Protein AF-A0A6M3IMG9-F1 (afdb_monomer_lite)

pLDDT: mean 80.36, std 10.65, range [39.5, 92.19]

Secondary structure (DSSP, 8-state):
----TTEEEEE-STT-EEEEE--BTTBPPPSEEEEEETTEEEEEEE-TTS-EEEEEEE--TTS-S-TTSPPEEEEEEEEEESSS-GGG--GGGGG-TTSEEEEEEEEE--

Structure (mmCIF, N/CA/C/O backbone):
data_AF-A0A6M3IMG9-F1
#
_entry.id   AF-A0A6M3IMG9-F1
#
loop_
_atom_site.group_PDB
_atom_site.id
_atom_site.type_symbol
_atom_site.label_atom_id
_atom_site.label_alt_id
_atom_site.label_comp_id
_atom_site.label_asym_id
_atom_site.label_entity_id
_atom_site.label_seq_id
_atom_site.pdbx_PDB_ins_code
_atom_site.Cartn_x
_atom_site.Cartn_y
_atom_site.Cartn_z
_atom_site.occupancy
_atom_site.B_iso_or_equiv
_atom_site.auth_seq_id
_atom_site.auth_comp_id
_atom_site.auth_asym_id
_atom_site.auth_atom_id
_atom_site.pdbx_PDB_model_num
ATOM 1 N N . MET A 1 1 ? 6.286 -7.972 22.935 1.00 39.50 1 MET A N 1
ATOM 2 C CA . MET A 1 1 ? 5.389 -6.853 22.575 1.00 39.50 1 MET A CA 1
ATOM 3 C C . MET A 1 1 ? 3.979 -7.425 22.443 1.00 39.50 1 MET A C 1
ATOM 5 O O . MET A 1 1 ? 3.794 -8.308 21.619 1.00 39.50 1 MET A O 1
ATOM 9 N N . LYS A 1 2 ? 3.023 -7.058 23.311 1.00 40.44 2 LYS A N 1
ATOM 10 C CA . LYS A 1 2 ? 1.628 -7.518 23.176 1.00 40.44 2 LYS A CA 1
ATOM 11 C C . LYS A 1 2 ? 0.947 -6.608 22.156 1.00 40.44 2 LYS A C 1
ATOM 13 O O . LYS A 1 2 ? 0.767 -5.427 22.442 1.00 40.44 2 LYS A O 1
ATOM 18 N N . THR A 1 3 ? 0.615 -7.120 20.976 1.00 46.66 3 THR A N 1
ATOM 19 C CA . THR A 1 3 ? -0.297 -6.414 20.071 1.00 46.66 3 THR A CA 1
ATOM 20 C C . THR A 1 3 ? -1.626 -6.243 20.812 1.00 46.66 3 THR A C 1
ATOM 22 O O . THR A 1 3 ? -2.099 -7.163 21.481 1.00 46.66 3 THR A O 1
ATOM 25 N N . GLY A 1 4 ? -2.197 -5.035 20.812 1.00 52.03 4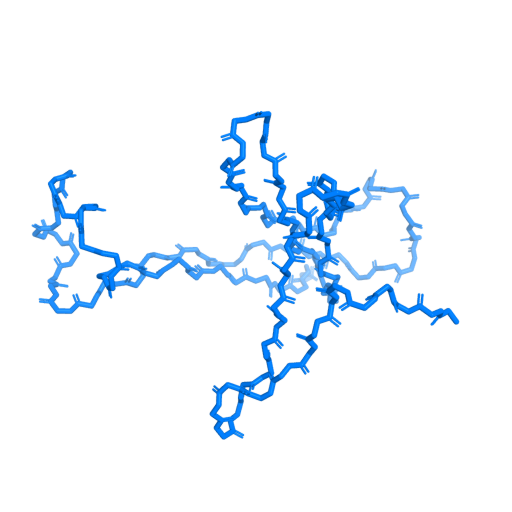 GLY A N 1
ATOM 26 C CA . GLY A 1 4 ? -3.519 -4.832 21.409 1.00 52.03 4 GLY A CA 1
ATOM 27 C C . GLY A 1 4 ? -4.539 -5.739 20.715 1.00 52.03 4 GLY A C 1
ATOM 28 O O . GLY A 1 4 ? -4.407 -5.983 19.518 1.00 52.03 4 GLY A O 1
ATOM 29 N N . GLY A 1 5 ? -5.568 -6.211 21.429 1.00 57.38 5 GLY A N 1
ATOM 30 C CA . GLY A 1 5 ? -6.597 -7.138 20.910 1.00 57.38 5 GLY A CA 1
ATOM 31 C C . GLY A 1 5 ? -7.448 -6.632 19.726 1.00 57.38 5 GLY A C 1
ATOM 32 O O . GLY A 1 5 ? -8.456 -7.248 19.397 1.00 57.38 5 GLY A O 1
ATOM 33 N N . HIS A 1 6 ? -7.055 -5.516 19.112 1.00 63.34 6 HIS A N 1
ATOM 34 C CA . HIS A 1 6 ? -7.684 -4.831 17.981 1.00 63.34 6 HIS A CA 1
ATOM 35 C C . HIS A 1 6 ? -7.066 -5.221 16.631 1.00 63.34 6 HIS A C 1
ATOM 37 O O . HIS A 1 6 ? -7.680 -5.010 15.589 1.00 63.34 6 HIS A O 1
ATOM 43 N N . LEU A 1 7 ? -5.850 -5.778 16.645 1.00 69.69 7 LEU A N 1
ATOM 44 C CA . LEU A 1 7 ? -5.167 -6.248 15.448 1.00 69.69 7 LEU A CA 1
ATOM 45 C C . LEU A 1 7 ? -5.372 -7.755 15.317 1.00 69.69 7 LEU A C 1
ATOM 47 O O . LEU A 1 7 ? -4.779 -8.530 16.070 1.00 69.69 7 LEU A O 1
ATOM 51 N N . LYS A 1 8 ? -6.195 -8.176 14.357 1.00 73.81 8 LYS A N 1
ATOM 52 C CA . LYS A 1 8 ? -6.395 -9.598 14.057 1.00 73.81 8 LYS A CA 1
ATOM 53 C C . LYS A 1 8 ? -5.788 -9.915 12.701 1.00 73.81 8 LYS A C 1
ATOM 55 O O . LYS A 1 8 ? -6.302 -9.483 11.671 1.00 73.81 8 LYS A O 1
ATOM 60 N N . ILE A 1 9 ? -4.703 -10.683 12.706 1.00 79.88 9 ILE A N 1
ATOM 61 C CA . ILE A 1 9 ? -4.203 -11.328 11.490 1.00 79.88 9 ILE A CA 1
ATOM 62 C C . ILE A 1 9 ? -5.121 -12.522 11.219 1.00 79.88 9 ILE A C 1
ATOM 64 O O . ILE A 1 9 ? -5.323 -13.353 12.104 1.00 79.88 9 ILE A O 1
ATOM 68 N N . LYS A 1 10 ? -5.701 -12.599 10.021 1.00 83.12 10 LYS A N 1
ATOM 69 C CA . LYS A 1 10 ? -6.570 -13.704 9.607 1.00 83.12 10 LYS A CA 1
ATOM 70 C C . LYS A 1 10 ? -6.226 -14.171 8.198 1.00 83.12 10 LYS A C 1
ATOM 72 O O . LYS A 1 10 ? -5.848 -13.369 7.350 1.00 83.12 10 LYS A O 1
ATOM 77 N N . SER A 1 11 ? -6.399 -15.461 7.936 1.00 83.56 11 SER A N 1
ATOM 78 C CA . SER A 1 11 ? -6.385 -15.972 6.564 1.00 83.56 11 SER A CA 1
ATOM 79 C C . SER A 1 11 ? -7.626 -15.465 5.817 1.00 83.56 11 SER A C 1
ATOM 81 O O . SER A 1 11 ? -8.727 -15.439 6.371 1.00 83.56 11 SER A O 1
ATOM 83 N N . MET A 1 12 ? -7.436 -15.016 4.577 1.00 85.12 12 MET A N 1
ATOM 84 C CA . MET A 1 12 ? -8.483 -14.540 3.667 1.00 85.12 12 MET A CA 1
ATOM 85 C C . MET A 1 12 ? -8.435 -15.348 2.361 1.00 85.12 12 MET A C 1
ATOM 87 O O . MET A 1 12 ? -8.193 -14.815 1.284 1.00 85.12 12 MET A O 1
ATOM 91 N N . GLY A 1 13 ? -8.631 -16.662 2.468 1.00 81.81 13 GLY A N 1
ATOM 92 C CA . GLY A 1 13 ? -8.463 -17.603 1.358 1.00 81.81 13 GLY A CA 1
ATOM 93 C C . GLY A 1 13 ? -7.091 -18.278 1.368 1.00 81.81 13 GLY A C 1
ATOM 94 O O . GLY A 1 13 ? -6.296 -18.096 2.289 1.00 81.81 13 GLY A O 1
ATOM 95 N N . THR A 1 14 ? -6.819 -19.090 0.345 1.00 83.31 14 THR A N 1
ATOM 96 C CA . THR A 1 14 ? -5.720 -20.072 0.370 1.00 83.31 14 THR A CA 1
ATOM 97 C C . THR A 1 14 ? -4.325 -19.446 0.424 1.00 83.31 14 THR A C 1
ATOM 99 O O . THR A 1 14 ? -3.434 -20.017 1.039 1.00 83.31 14 THR A O 1
ATOM 102 N N . ASN A 1 15 ? -4.137 -18.267 -0.179 1.00 81.62 15 ASN A N 1
ATOM 103 C CA . ASN A 1 15 ? -2.817 -17.639 -0.345 1.00 81.62 15 ASN A CA 1
ATOM 104 C C . ASN A 1 15 ? -2.767 -16.185 0.148 1.00 81.62 15 ASN A C 1
ATOM 106 O O . ASN A 1 15 ? -1.902 -15.421 -0.273 1.00 81.62 15 ASN A O 1
ATOM 110 N N . VAL A 1 16 ? -3.707 -15.776 1.005 1.00 83.25 16 VAL A N 1
ATOM 111 C CA . VAL A 1 16 ? -3.797 -14.388 1.476 1.00 83.25 16 VAL A CA 1
ATOM 112 C C . VAL A 1 16 ? -3.871 -14.356 2.996 1.00 83.25 16 VAL A C 1
ATOM 114 O O . VAL A 1 16 ? -4.750 -14.965 3.609 1.00 83.25 16 VAL A O 1
ATOM 117 N N . LEU A 1 17 ? -2.955 -13.603 3.601 1.00 81.00 17 LEU A N 1
ATOM 118 C CA . LEU A 1 17 ? -3.043 -13.177 4.993 1.00 81.00 17 LEU A CA 1
ATOM 119 C C . LEU A 1 17 ? -3.496 -11.722 5.014 1.00 81.00 17 LEU A C 1
ATOM 121 O O . LEU A 1 17 ? -2.850 -10.852 4.438 1.00 81.00 17 LEU A O 1
ATOM 125 N N . GLY A 1 18 ? -4.618 -11.473 5.675 1.00 82.81 18 GLY A N 1
ATOM 126 C CA . GLY A 1 18 ? -5.161 -10.142 5.873 1.00 82.81 18 GLY A CA 1
ATOM 127 C C . GLY A 1 18 ? -5.000 -9.683 7.314 1.00 82.81 18 GLY A C 1
ATOM 128 O O . GLY A 1 18 ? -4.981 -10.482 8.25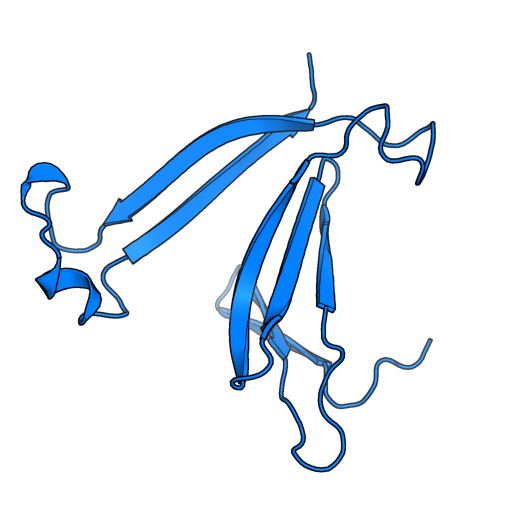2 1.00 82.81 18 GLY A O 1
ATOM 129 N N . VAL A 1 19 ? -4.945 -8.371 7.490 1.00 83.38 19 VAL A N 1
ATOM 130 C CA . VAL A 1 19 ? -5.072 -7.723 8.792 1.00 83.38 19 VAL A CA 1
ATOM 131 C C . VAL A 1 19 ? -6.451 -7.085 8.857 1.00 83.38 19 VAL A C 1
ATOM 133 O O . VAL A 1 19 ? -6.806 -6.296 7.987 1.00 83.38 19 VAL A O 1
ATOM 136 N N . VAL A 1 20 ? -7.228 -7.410 9.888 1.00 79.00 20 VAL A N 1
ATOM 137 C CA . VAL A 1 20 ? -8.419 -6.629 10.234 1.00 79.00 20 VAL A CA 1
ATOM 138 C C . VAL A 1 20 ? -8.028 -5.638 11.310 1.00 79.00 20 VAL A C 1
ATOM 140 O O . VAL A 1 20 ? -7.613 -6.033 12.404 1.00 79.00 20 VAL A O 1
ATOM 143 N N . LEU A 1 21 ? -8.163 -4.360 10.976 1.00 74.00 21 LEU A N 1
ATOM 144 C CA . LEU A 1 21 ? -8.024 -3.256 11.908 1.00 74.00 21 LEU A CA 1
ATOM 145 C C . LEU A 1 21 ? -9.426 -2.895 12.415 1.00 74.00 21 LEU A C 1
ATOM 147 O O . LEU A 1 21 ? -10.165 -2.173 11.753 1.00 74.00 21 LEU A O 1
ATOM 151 N N . GLU A 1 22 ? -9.828 -3.470 13.551 1.00 68.81 22 GLU A N 1
ATOM 152 C CA . GLU A 1 22 ? -11.129 -3.184 14.169 1.00 68.81 22 GLU A CA 1
ATOM 153 C C . GLU A 1 22 ? -10.969 -2.058 15.192 1.00 68.81 22 GLU A C 1
ATOM 155 O O . GLU A 1 22 ? -10.435 -2.261 16.288 1.00 68.81 22 GLU A O 1
ATOM 160 N N . GLY A 1 23 ? -11.450 -0.865 14.844 1.00 61.25 23 GLY A N 1
ATOM 161 C CA . GLY A 1 23 ? -11.530 0.243 15.784 1.00 61.25 23 GLY A CA 1
ATOM 162 C C . GLY A 1 23 ? -12.544 -0.043 16.886 1.00 61.25 23 GLY A C 1
ATOM 163 O O . GLY A 1 23 ? -13.708 -0.331 16.617 1.00 61.25 23 GLY A O 1
ATOM 164 N N . ASN A 1 24 ? -12.126 0.044 18.149 1.00 65.06 24 ASN A N 1
ATOM 165 C CA . ASN A 1 24 ? -13.066 0.088 19.265 1.00 65.06 24 ASN A CA 1
ATOM 166 C C . ASN A 1 24 ? -13.440 1.561 19.509 1.00 65.06 24 ASN A C 1
ATOM 168 O O . ASN A 1 24 ? -12.542 2.352 19.783 1.00 65.06 24 ASN A O 1
ATOM 172 N N . PRO A 1 25 ? -14.725 1.961 19.506 1.00 59.50 25 PRO A N 1
ATOM 173 C CA . PRO A 1 25 ? -15.114 3.350 19.778 1.00 59.50 25 PRO A CA 1
ATOM 174 C C . PRO A 1 25 ? -14.589 3.907 21.114 1.00 59.50 25 PRO A C 1
ATOM 176 O O . PRO A 1 25 ? -14.373 5.107 21.244 1.00 59.50 25 PRO A O 1
ATOM 179 N N . LYS A 1 26 ? -14.352 3.039 22.109 1.00 66.25 26 LYS A N 1
ATOM 180 C CA . LYS A 1 26 ? -13.779 3.398 23.420 1.00 66.25 26 LYS A CA 1
ATOM 181 C C . LYS A 1 26 ? -12.247 3.413 23.435 1.00 66.25 26 LYS A C 1
ATOM 183 O O . LYS A 1 26 ? -11.651 3.925 24.377 1.00 66.25 26 LYS A O 1
ATOM 188 N N . LYS A 1 27 ? -11.610 2.803 22.436 1.00 66.56 27 LYS A N 1
ATOM 189 C CA . LYS A 1 27 ? -10.157 2.742 22.268 1.00 66.56 27 LYS A CA 1
ATOM 190 C C . LYS A 1 27 ? -9.848 2.603 20.785 1.00 66.56 27 LYS A C 1
ATOM 192 O O . LYS A 1 27 ? -9.655 1.495 20.281 1.00 66.56 27 LYS A O 1
ATOM 197 N N . THR A 1 28 ? -9.887 3.737 20.101 1.00 68.44 28 THR A N 1
ATOM 198 C CA . THR A 1 28 ? -9.629 3.786 18.669 1.00 68.44 28 THR A CA 1
ATOM 199 C C . THR A 1 28 ? -8.211 3.313 18.382 1.00 68.44 28 THR A C 1
ATOM 201 O O . THR A 1 28 ? -7.293 3.442 19.198 1.00 68.44 28 THR A O 1
ATOM 204 N N . GLU A 1 29 ? -8.051 2.697 17.225 1.00 74.06 29 GLU A N 1
ATOM 205 C CA . GLU A 1 29 ? -6.757 2.369 16.666 1.00 74.06 29 GLU A CA 1
ATOM 206 C C . GLU A 1 29 ? -5.909 3.640 16.459 1.00 74.06 29 GLU A C 1
ATOM 208 O O . GLU A 1 29 ? -6.449 4.754 16.356 1.00 74.06 29 GLU A O 1
ATOM 213 N N . PRO A 1 30 ? -4.571 3.498 16.424 1.00 79.19 30 PRO A N 1
ATOM 214 C CA . PRO A 1 30 ? -3.683 4.614 16.131 1.00 79.19 30 PRO A CA 1
ATOM 215 C C . PRO A 1 30 ? -4.045 5.295 14.807 1.00 79.19 30 PRO A C 1
ATOM 217 O O . PRO A 1 30 ? -4.491 4.641 13.870 1.00 79.19 30 PRO A O 1
ATOM 220 N N . ILE A 1 31 ? -3.793 6.605 14.717 1.00 84.69 31 ILE A N 1
ATOM 221 C CA . ILE A 1 31 ? -4.069 7.401 13.506 1.00 84.69 31 ILE A CA 1
ATOM 222 C C . ILE A 1 31 ? -3.347 6.825 12.279 1.00 84.69 31 ILE A C 1
ATOM 224 O O . ILE A 1 31 ? -3.889 6.877 11.182 1.00 84.69 31 ILE A O 1
ATOM 228 N N . HIS A 1 32 ? -2.154 6.262 12.479 1.00 86.88 32 HIS A N 1
ATOM 229 C CA . HIS A 1 32 ? -1.343 5.622 11.449 1.00 86.88 32 HIS A CA 1
ATOM 230 C C . HIS A 1 32 ? -1.201 4.130 11.743 1.00 86.88 32 HIS A C 1
ATOM 232 O O . HIS A 1 32 ? -0.746 3.742 12.823 1.00 86.88 32 HIS A O 1
ATOM 238 N N . PHE A 1 33 ? -1.536 3.299 10.763 1.00 87.25 33 PHE A N 1
ATOM 239 C CA . PHE A 1 33 ? -1.226 1.880 10.750 1.00 87.25 33 PHE A CA 1
ATOM 240 C C . PHE A 1 33 ? -0.320 1.587 9.557 1.00 87.25 33 PHE A C 1
ATOM 242 O O . PHE A 1 33 ? -0.754 1.634 8.406 1.00 87.25 33 PHE A O 1
ATOM 249 N N . ARG A 1 34 ? 0.945 1.270 9.841 1.00 88.56 34 ARG A N 1
ATOM 250 C CA . ARG A 1 34 ? 1.974 1.093 8.818 1.00 88.56 34 ARG A CA 1
ATOM 251 C C . ARG A 1 34 ? 2.393 -0.362 8.671 1.00 88.56 34 ARG A C 1
ATOM 253 O O . ARG A 1 34 ? 2.765 -1.010 9.647 1.00 88.56 34 ARG A O 1
ATOM 260 N N . VAL A 1 35 ? 2.397 -0.837 7.431 1.00 88.62 35 VAL A N 1
ATOM 261 C CA . VAL A 1 35 ? 2.976 -2.116 7.019 1.00 88.62 35 VAL A CA 1
ATOM 262 C C . VAL A 1 35 ? 4.285 -1.830 6.299 1.00 88.62 35 VAL A C 1
ATOM 264 O O . VAL A 1 35 ? 4.291 -1.228 5.227 1.00 88.62 35 VAL A O 1
ATOM 267 N N . VAL A 1 36 ? 5.398 -2.246 6.899 1.00 87.94 36 VAL A N 1
ATOM 268 C CA . VAL A 1 36 ? 6.739 -2.038 6.342 1.00 87.94 36 VAL A CA 1
ATOM 269 C C . VAL A 1 36 ? 7.067 -3.150 5.348 1.00 87.94 36 VAL A C 1
ATOM 271 O O . VAL A 1 36 ? 6.886 -4.331 5.638 1.00 87.94 36 VAL A O 1
ATOM 274 N N . LEU A 1 37 ? 7.559 -2.757 4.176 1.00 87.94 37 LEU A N 1
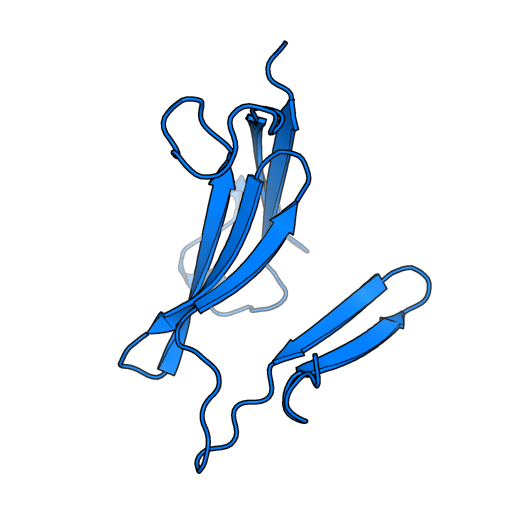ATOM 275 C CA . LEU A 1 37 ? 8.004 -3.622 3.088 1.00 87.94 37 LEU A CA 1
ATOM 276 C C . LEU A 1 37 ? 9.520 -3.432 2.868 1.00 87.94 37 LEU A C 1
ATOM 278 O O . LEU A 1 37 ? 10.079 -2.408 3.268 1.00 87.94 37 LEU A O 1
ATOM 282 N N . PRO A 1 38 ? 10.211 -4.362 2.182 1.00 87.75 38 PRO A N 1
ATOM 283 C CA . PRO A 1 38 ? 11.658 -4.250 1.959 1.00 87.75 38 PRO A CA 1
ATOM 284 C C . PRO A 1 38 ? 12.119 -2.937 1.300 1.00 87.75 38 PRO A C 1
ATOM 286 O O . PRO A 1 38 ? 13.187 -2.432 1.625 1.00 87.75 38 PRO A O 1
ATOM 289 N N . PHE A 1 39 ? 11.298 -2.347 0.425 1.00 89.81 39 PHE A N 1
ATOM 290 C CA . PHE A 1 39 ? 11.648 -1.163 -0.379 1.00 89.81 39 PHE A CA 1
ATOM 291 C C . PHE A 1 39 ? 10.712 0.034 -0.152 1.00 89.81 39 PHE A C 1
ATOM 293 O O . PHE A 1 39 ? 10.768 1.026 -0.880 1.00 89.81 39 PHE A O 1
ATOM 300 N N . GLY A 1 40 ? 9.827 -0.058 0.839 1.00 89.31 40 GLY A N 1
ATOM 301 C CA . GLY A 1 40 ? 8.814 0.957 1.087 1.00 89.31 40 GLY A CA 1
ATOM 302 C C . GLY A 1 40 ? 7.933 0.625 2.276 1.00 89.31 40 GLY A C 1
ATOM 303 O O . GLY A 1 40 ? 8.228 -0.268 3.065 1.00 89.31 40 GLY A O 1
ATOM 304 N N . ASP A 1 41 ? 6.811 1.312 2.376 1.00 90.38 41 ASP A N 1
ATOM 305 C CA . ASP A 1 41 ? 5.756 0.981 3.319 1.00 90.38 41 ASP A CA 1
ATOM 306 C C . ASP A 1 41 ? 4.389 1.400 2.785 1.00 90.38 41 ASP A C 1
ATOM 308 O O . ASP A 1 41 ? 4.265 2.230 1.878 1.00 90.38 41 ASP A O 1
ATOM 312 N N . VAL A 1 42 ? 3.358 0.778 3.349 1.00 92.19 42 VAL A N 1
ATOM 313 C CA . VAL A 1 42 ? 1.968 1.175 3.160 1.00 92.19 42 VAL A CA 1
ATOM 314 C C . VAL A 1 42 ? 1.455 1.699 4.490 1.00 92.19 42 VAL A C 1
ATOM 316 O O . VAL A 1 42 ? 1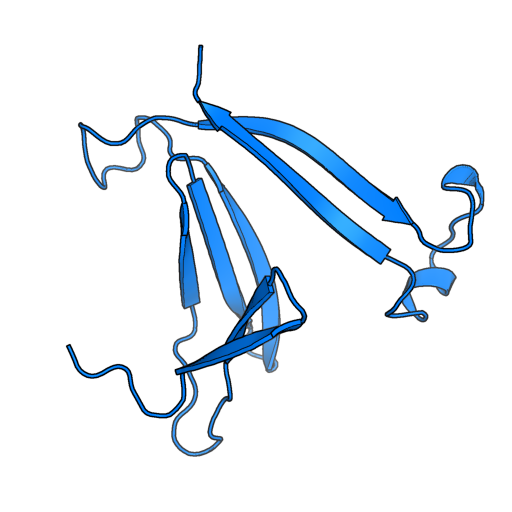.455 0.978 5.487 1.00 92.19 42 VAL A O 1
ATOM 319 N N . ASP A 1 43 ? 1.019 2.951 4.503 1.00 91.25 43 ASP A N 1
ATOM 320 C CA . ASP A 1 43 ? 0.494 3.637 5.676 1.00 91.25 43 ASP A CA 1
ATOM 321 C C . ASP A 1 43 ? -1.003 3.893 5.496 1.00 91.25 43 ASP A C 1
ATOM 323 O O . ASP A 1 43 ? -1.425 4.627 4.598 1.00 91.25 43 ASP A O 1
ATOM 327 N N . ILE A 1 44 ? -1.805 3.258 6.344 1.00 90.75 44 ILE A N 1
ATOM 328 C CA . ILE A 1 44 ? -3.249 3.447 6.424 1.00 90.75 44 ILE A CA 1
ATOM 329 C C . ILE A 1 44 ? -3.503 4.505 7.492 1.00 90.75 44 ILE A C 1
ATOM 331 O O . ILE A 1 44 ? -3.192 4.305 8.666 1.00 90.75 44 ILE A O 1
ATOM 335 N N . VAL A 1 45 ? -4.064 5.636 7.076 1.00 90.94 45 VAL A N 1
ATOM 336 C CA . VAL A 1 45 ? -4.227 6.825 7.913 1.00 90.94 45 VAL A CA 1
ATOM 337 C C . VAL A 1 45 ? -5.702 7.112 8.126 1.00 90.94 45 VAL A C 1
ATOM 339 O O . VAL A 1 45 ? -6.411 7.411 7.162 1.00 90.94 45 VAL A O 1
ATOM 342 N N . ARG A 1 46 ? -6.163 7.068 9.379 1.00 87.94 46 ARG A N 1
ATOM 343 C CA . ARG A 1 46 ? -7.515 7.516 9.734 1.00 87.94 46 ARG A CA 1
ATOM 344 C C . ARG A 1 46 ? -7.571 9.044 9.752 1.00 87.94 46 ARG A C 1
ATOM 346 O O . ARG A 1 46 ? -6.770 9.698 10.416 1.00 87.94 46 ARG A O 1
ATOM 353 N N . THR A 1 47 ? -8.524 9.624 9.033 1.00 86.12 47 THR A N 1
ATOM 354 C CA . THR A 1 47 ? -8.765 11.071 9.009 1.00 86.12 47 THR A CA 1
ATOM 355 C C . THR A 1 47 ? -9.596 11.511 10.215 1.00 86.12 47 THR A C 1
ATOM 357 O O . THR A 1 47 ? -10.208 10.702 10.914 1.00 86.12 47 THR A O 1
ATOM 360 N N . THR A 1 48 ? -9.678 12.823 10.445 1.00 84.88 48 THR A N 1
ATOM 361 C CA . THR A 1 48 ? -10.528 13.404 11.499 1.00 84.88 48 THR A CA 1
ATOM 362 C C . THR A 1 48 ? -12.013 13.077 11.329 1.00 84.88 48 THR A C 1
ATOM 364 O O . THR A 1 48 ? -12.751 13.100 12.308 1.00 84.88 48 THR A O 1
ATOM 367 N N . ASN A 1 49 ? -12.440 12.733 10.109 1.00 86.75 49 ASN A N 1
ATOM 368 C CA . ASN A 1 49 ? -13.827 12.409 9.775 1.00 86.75 49 ASN A CA 1
ATOM 369 C C . ASN A 1 49 ? -14.104 10.893 9.800 1.00 86.75 49 ASN A C 1
ATOM 371 O O . ASN A 1 49 ? -15.136 10.456 9.304 1.00 86.75 49 ASN A O 1
ATOM 375 N N . ASN A 1 50 ? -13.195 10.088 10.370 1.00 77.62 50 ASN A N 1
ATOM 376 C CA . ASN A 1 50 ? -13.240 8.617 10.371 1.00 77.62 50 ASN A CA 1
ATOM 377 C C . ASN A 1 50 ? -13.225 7.972 8.973 1.00 77.62 50 ASN A C 1
ATOM 379 O O . ASN A 1 50 ? -13.616 6.816 8.814 1.00 77.62 50 ASN A O 1
ATOM 383 N N . GLU A 1 51 ? -12.736 8.696 7.969 1.00 85.06 51 GLU A N 1
ATOM 384 C CA . GLU A 1 51 ? -12.378 8.121 6.672 1.00 85.06 51 GLU A CA 1
ATOM 385 C C . GLU A 1 51 ? -10.944 7.589 6.732 1.00 85.06 51 GLU A C 1
ATOM 387 O O . GLU A 1 51 ? -10.205 7.866 7.679 1.00 85.06 51 GLU A O 1
ATOM 392 N N . TYR A 1 52 ? -10.518 6.864 5.702 1.00 86.31 52 TYR A N 1
ATOM 393 C CA . TYR A 1 52 ? -9.165 6.324 5.626 1.00 86.31 52 TYR A CA 1
ATOM 394 C C . TYR A 1 52 ? -8.473 6.755 4.338 1.00 86.31 52 TYR A C 1
ATOM 396 O O . TYR A 1 52 ? -9.080 6.790 3.269 1.00 86.31 52 TYR A O 1
ATOM 404 N N . ARG A 1 53 ? -7.180 7.062 4.441 1.00 90.06 53 ARG A N 1
ATOM 405 C CA . ARG A 1 53 ? -6.277 7.260 3.304 1.00 90.06 53 ARG A CA 1
ATOM 406 C C . ARG A 1 53 ? -5.232 6.162 3.296 1.00 90.06 53 ARG A C 1
ATOM 408 O O . ARG A 1 53 ? -4.706 5.805 4.345 1.00 90.06 53 ARG A O 1
ATOM 415 N N . ILE A 1 54 ? -4.909 5.663 2.112 1.00 90.88 54 ILE A N 1
ATOM 416 C CA . ILE A 1 54 ? -3.838 4.690 1.919 1.00 90.88 54 ILE A CA 1
ATOM 417 C C . ILE A 1 54 ? -2.695 5.418 1.229 1.00 90.88 54 ILE A C 1
ATOM 419 O O . ILE A 1 54 ? -2.843 5.929 0.120 1.00 90.88 54 ILE A O 1
ATOM 423 N N . HIS A 1 55 ? -1.554 5.487 1.899 1.00 91.75 55 HIS A N 1
ATOM 424 C CA . HIS A 1 55 ? -0.338 6.059 1.352 1.00 91.75 55 HIS A CA 1
ATOM 425 C C . HIS A 1 55 ? 0.638 4.934 1.059 1.00 91.75 55 HIS A C 1
ATOM 427 O O . HIS A 1 55 ? 0.937 4.132 1.936 1.00 91.75 55 HIS A O 1
ATOM 433 N N . THR A 1 56 ? 1.174 4.909 -0.155 1.00 91.69 56 THR A N 1
ATOM 434 C CA . THR A 1 56 ? 2.335 4.074 -0.462 1.00 91.69 56 THR A CA 1
ATOM 435 C C . THR A 1 56 ? 3.571 4.958 -0.489 1.00 91.69 56 THR A C 1
ATOM 437 O O . THR A 1 56 ? 3.578 5.995 -1.156 1.00 91.69 56 THR A O 1
ATOM 440 N N . ARG A 1 57 ? 4.611 4.567 0.245 1.00 89.12 57 ARG A N 1
ATOM 441 C CA . ARG A 1 57 ? 5.899 5.262 0.313 1.00 89.12 57 ARG A CA 1
ATOM 442 C C . ARG A 1 57 ? 7.010 4.316 -0.124 1.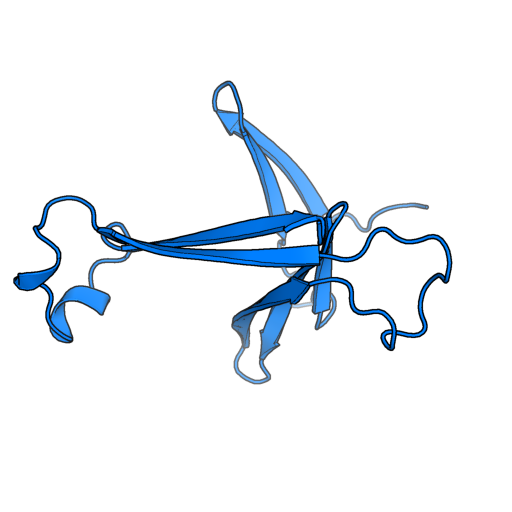00 89.12 57 ARG A C 1
ATOM 444 O O . ARG A 1 57 ? 6.915 3.111 0.078 1.00 89.12 57 ARG A O 1
ATOM 451 N N . ILE A 1 58 ? 8.053 4.873 -0.729 1.00 90.12 58 ILE A N 1
ATOM 452 C CA . ILE A 1 58 ? 9.295 4.162 -1.053 1.00 90.12 58 ILE A CA 1
ATOM 453 C C . ILE A 1 58 ? 10.383 4.621 -0.095 1.00 90.12 58 ILE A C 1
ATOM 455 O O . ILE A 1 58 ? 10.389 5.791 0.282 1.00 90.12 58 ILE A O 1
ATOM 459 N N . ASN A 1 59 ? 11.305 3.726 0.245 1.00 86.62 59 ASN A N 1
ATOM 460 C CA . ASN A 1 59 ? 12.465 4.074 1.061 1.00 86.62 59 ASN A CA 1
ATOM 461 C C . ASN A 1 59 ? 13.396 4.965 0.239 1.00 86.62 59 ASN A C 1
ATOM 463 O O . ASN A 1 59 ? 13.860 4.551 -0.830 1.00 86.62 59 ASN A O 1
ATOM 467 N N . ARG A 1 60 ? 13.687 6.165 0.735 1.00 81.31 60 ARG A N 1
ATOM 468 C CA . ARG A 1 60 ? 14.605 7.116 0.107 1.00 81.31 60 ARG A CA 1
ATOM 469 C C . ARG A 1 60 ? 15.905 7.233 0.902 1.00 81.31 60 ARG A C 1
ATOM 471 O O . ARG A 1 60 ? 15.883 7.097 2.124 1.00 81.31 60 ARG A O 1
ATOM 478 N N . PRO A 1 61 ? 17.011 7.619 0.241 1.00 72.62 61 PRO A N 1
ATOM 479 C CA . PRO A 1 61 ? 18.282 7.893 0.916 1.00 72.62 61 PRO A CA 1
ATOM 480 C C . PRO A 1 61 ? 18.193 8.905 2.065 1.00 72.62 61 PRO A C 1
ATOM 482 O O . PRO A 1 61 ? 18.959 8.827 3.018 1.00 72.62 61 PRO A O 1
ATOM 485 N N . ASN A 1 62 ? 17.235 9.834 1.999 1.00 76.06 62 ASN A N 1
ATOM 486 C CA . ASN A 1 62 ? 17.095 10.932 2.956 1.00 76.06 62 ASN A CA 1
ATOM 487 C C . ASN A 1 62 ? 16.064 10.664 4.067 1.00 76.06 62 ASN A C 1
ATOM 489 O O . ASN A 1 62 ? 15.788 11.571 4.847 1.00 76.06 62 ASN A O 1
ATOM 493 N N . ASP A 1 63 ? 15.468 9.468 4.141 1.00 72.88 63 ASP A N 1
ATOM 494 C CA . ASP A 1 63 ? 14.375 9.197 5.090 1.00 72.88 63 ASP A CA 1
ATOM 495 C C . ASP A 1 63 ? 14.851 9.051 6.551 1.00 72.88 63 ASP A C 1
ATOM 497 O O . ASP A 1 63 ? 14.027 9.018 7.460 1.00 72.88 63 ASP A O 1
ATOM 501 N N . GLY A 1 64 ? 16.168 9.012 6.797 1.00 62.09 64 GLY A N 1
ATOM 502 C CA . GLY A 1 64 ? 16.776 9.133 8.133 1.00 62.09 64 GLY A CA 1
ATOM 503 C C . GLY A 1 64 ? 16.535 7.966 9.102 1.00 62.09 64 GLY A C 1
ATOM 504 O O . GLY A 1 64 ? 16.981 8.042 10.242 1.00 62.09 64 GLY A O 1
ATOM 505 N N . ASP A 1 65 ? 15.840 6.915 8.665 1.00 64.44 65 ASP A N 1
ATOM 506 C CA . ASP A 1 65 ? 15.355 5.813 9.510 1.00 64.44 65 ASP A CA 1
ATOM 507 C C . ASP A 1 65 ? 16.428 4.725 9.738 1.00 64.44 65 ASP A C 1
ATOM 509 O O . ASP A 1 65 ? 16.669 4.308 10.867 1.00 64.44 65 ASP A O 1
ATOM 513 N N . ASP A 1 66 ? 17.132 4.303 8.679 1.00 69.38 66 ASP A N 1
ATOM 514 C CA . ASP A 1 66 ? 18.204 3.296 8.740 1.00 69.38 66 ASP A CA 1
ATOM 515 C C . ASP A 1 66 ? 19.148 3.427 7.519 1.00 69.38 66 ASP A C 1
ATOM 517 O O . ASP A 1 66 ? 18.680 3.301 6.382 1.00 69.38 66 ASP A O 1
ATOM 521 N N . PRO A 1 67 ? 20.464 3.668 7.710 1.00 68.62 67 PRO A N 1
ATOM 522 C CA . PRO A 1 67 ? 21.427 3.814 6.615 1.00 68.62 67 PRO A CA 1
ATOM 523 C C . PRO A 1 67 ? 21.716 2.514 5.842 1.00 68.62 67 PRO A C 1
ATOM 525 O O . PRO A 1 67 ? 22.300 2.583 4.763 1.00 68.62 67 PRO A O 1
ATOM 528 N N . TYR A 1 68 ? 21.323 1.344 6.359 1.00 73.50 68 TYR A N 1
ATOM 529 C CA . TYR A 1 68 ? 21.484 0.044 5.692 1.00 73.50 68 TYR A CA 1
ATOM 530 C C . TYR A 1 68 ? 20.213 -0.433 4.976 1.00 73.50 68 TYR A C 1
ATOM 532 O O . TYR A 1 68 ? 20.205 -1.502 4.359 1.00 73.50 68 TYR A O 1
ATOM 540 N N . ARG A 1 69 ? 19.126 0.341 5.049 1.00 76.56 69 ARG A N 1
ATOM 541 C CA . ARG A 1 69 ? 17.848 -0.008 4.431 1.00 76.56 69 ARG A CA 1
ATOM 542 C C . ARG A 1 69 ? 17.951 0.055 2.909 1.00 76.56 69 ARG A C 1
ATOM 544 O O . ARG A 1 69 ? 18.456 1.020 2.342 1.00 76.56 69 ARG A O 1
ATOM 551 N N . ALA A 1 70 ? 17.411 -0.957 2.234 1.00 83.00 70 ALA A N 1
ATOM 552 C CA . ALA A 1 70 ? 17.376 -0.982 0.778 1.00 83.00 70 ALA A CA 1
ATOM 553 C C . ALA A 1 70 ? 16.461 0.126 0.226 1.00 83.00 70 ALA A C 1
ATOM 555 O O . ALA A 1 70 ? 15.305 0.268 0.647 1.00 83.00 70 ALA A O 1
ATOM 556 N N . PHE A 1 71 ? 16.975 0.893 -0.737 1.00 88.12 71 PHE A N 1
ATOM 557 C CA . PHE A 1 71 ? 16.223 1.950 -1.410 1.00 88.12 71 PHE A CA 1
ATOM 558 C C . PHE A 1 71 ? 15.295 1.386 -2.475 1.00 88.12 71 PHE A C 1
ATOM 560 O O . PHE A 1 71 ? 15.603 0.387 -3.126 1.00 88.12 71 PHE A O 1
ATOM 567 N N . GLY A 1 72 ? 14.154 2.048 -2.650 1.00 89.88 72 GLY A N 1
ATOM 568 C CA . GLY A 1 72 ? 13.120 1.625 -3.582 1.00 89.88 72 GLY A CA 1
ATOM 569 C C . GLY A 1 72 ? 12.786 2.664 -4.641 1.00 89.88 72 GLY A C 1
ATOM 570 O O . GLY A 1 72 ? 13.085 3.849 -4.502 1.00 89.88 72 GLY A O 1
ATOM 571 N N . LYS A 1 73 ? 12.090 2.215 -5.683 1.00 91.44 73 LYS A N 1
ATOM 572 C CA . LYS A 1 73 ? 11.426 3.050 -6.687 1.00 91.44 73 LYS A CA 1
ATOM 573 C C . LYS A 1 73 ? 10.043 2.497 -7.016 1.00 91.44 73 LYS A C 1
ATOM 575 O O . LYS A 1 73 ? 9.812 1.287 -6.956 1.00 91.44 73 LYS A O 1
ATOM 580 N N . PHE A 1 74 ? 9.134 3.385 -7.410 1.00 91.00 74 PHE A N 1
ATOM 581 C CA . PHE A 1 74 ? 7.922 2.968 -8.109 1.00 91.00 74 PHE A CA 1
ATOM 582 C C . PHE A 1 74 ? 8.300 2.535 -9.522 1.00 91.00 74 PHE A C 1
ATOM 584 O O . PHE A 1 74 ? 9.018 3.249 -10.219 1.00 91.00 74 PHE A O 1
ATOM 591 N N . THR A 1 75 ? 7.829 1.363 -9.932 1.00 92.00 75 THR A N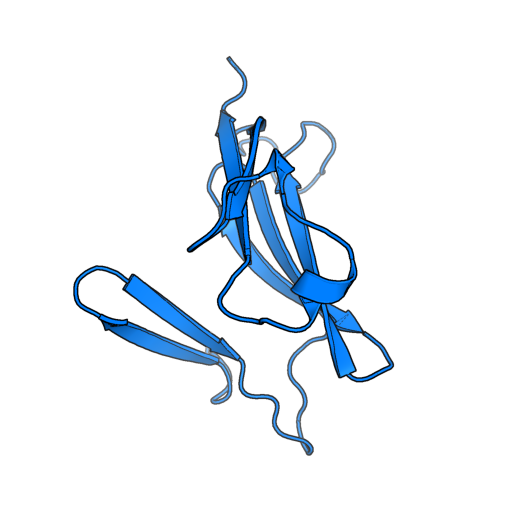 1
ATOM 592 C CA . THR A 1 75 ? 8.066 0.833 -11.288 1.00 92.00 75 THR A CA 1
ATOM 593 C C . THR A 1 75 ? 6.801 0.792 -12.127 1.00 92.00 75 THR A C 1
ATOM 595 O O . THR A 1 75 ? 6.883 0.811 -13.349 1.00 92.00 75 THR A O 1
ATOM 598 N N . ASP A 1 76 ? 5.641 0.740 -11.476 1.00 89.56 76 ASP A N 1
ATOM 599 C CA . ASP A 1 76 ? 4.337 0.645 -12.116 1.00 89.56 76 ASP A CA 1
ATOM 600 C C . ASP A 1 76 ? 3.259 1.105 -11.124 1.00 89.56 76 ASP A C 1
ATOM 602 O O . ASP A 1 76 ? 3.394 0.918 -9.907 1.00 89.56 76 ASP A O 1
ATOM 606 N N . ALA A 1 77 ? 2.195 1.702 -11.642 1.00 86.94 77 ALA A N 1
ATOM 607 C CA . ALA A 1 77 ? 1.002 2.056 -10.890 1.00 86.94 77 ALA A CA 1
ATOM 608 C C . ALA A 1 77 ? -0.191 1.962 -11.832 1.00 86.94 77 ALA A C 1
ATOM 610 O O . ALA A 1 77 ? -0.245 2.649 -12.853 1.00 86.94 77 ALA A O 1
ATOM 611 N N . ARG A 1 78 ? -1.155 1.117 -11.480 1.00 82.12 78 ARG A N 1
ATOM 612 C CA . ARG A 1 78 ? -2.325 0.862 -12.312 1.00 82.12 78 ARG A CA 1
ATOM 613 C C . ARG A 1 78 ? -3.586 0.764 -11.474 1.00 82.12 78 ARG A C 1
ATOM 615 O O . ARG A 1 78 ? -3.551 0.437 -10.287 1.00 82.12 78 ARG A O 1
ATOM 622 N N . ILE A 1 79 ? -4.701 1.042 -12.129 1.00 82.44 79 ILE A N 1
ATOM 623 C CA . ILE A 1 79 ? -6.028 0.746 -11.611 1.00 82.44 79 ILE A CA 1
ATOM 624 C C . ILE A 1 79 ? -6.532 -0.439 -12.425 1.00 82.44 79 ILE A C 1
ATOM 626 O O . ILE A 1 79 ? -6.751 -0.325 -13.629 1.00 82.44 79 ILE A O 1
ATOM 630 N N . ASP A 1 80 ? -6.662 -1.577 -11.761 1.00 82.19 80 ASP A N 1
ATOM 631 C CA . ASP A 1 80 ? -7.311 -2.757 -12.302 1.00 82.19 80 ASP A CA 1
ATOM 632 C C . ASP A 1 80 ? -8.825 -2.526 -12.237 1.00 82.19 80 ASP A C 1
ATOM 634 O O . ASP A 1 80 ? -9.375 -2.181 -11.187 1.00 82.19 80 ASP A O 1
ATOM 638 N N . ILE A 1 81 ? -9.485 -2.676 -13.385 1.00 83.00 81 ILE A N 1
ATOM 639 C CA . ILE A 1 81 ? -10.919 -2.440 -13.546 1.00 83.00 81 ILE A CA 1
ATOM 640 C C . ILE A 1 81 ? -11.576 -3.775 -13.860 1.00 83.00 81 ILE A C 1
ATOM 642 O O . ILE A 1 81 ? -11.215 -4.449 -14.826 1.00 83.00 81 ILE A O 1
ATOM 646 N N . ILE A 1 82 ? -12.537 -4.167 -13.032 1.00 83.81 82 ILE A N 1
ATOM 647 C CA . ILE A 1 82 ? -13.251 -5.432 -13.168 1.00 83.81 82 ILE A CA 1
ATOM 648 C C . ILE A 1 82 ? -14.557 -5.190 -13.925 1.00 83.81 82 ILE A C 1
ATOM 650 O O . ILE A 1 82 ? -15.328 -4.291 -13.600 1.00 83.81 82 ILE A O 1
ATOM 654 N N . GLY A 1 83 ? -14.817 -6.015 -14.942 1.00 81.94 83 GLY A N 1
ATOM 655 C CA . GLY A 1 83 ? -16.096 -6.026 -15.659 1.00 81.94 83 GLY A CA 1
ATOM 656 C C . GLY A 1 83 ? -16.289 -4.909 -16.689 1.00 81.94 83 GLY A C 1
ATOM 657 O O . GLY A 1 83 ? -17.369 -4.818 -17.269 1.00 81.94 83 GLY A O 1
ATOM 658 N N . LYS A 1 84 ? -15.268 -4.080 -16.951 1.00 80.31 84 LYS A N 1
ATOM 659 C CA . LYS A 1 84 ? -15.330 -3.004 -17.949 1.00 80.31 84 LYS A CA 1
ATOM 660 C C . LYS A 1 84 ? -13.959 -2.696 -18.541 1.00 80.31 84 LYS A C 1
ATOM 662 O O . LYS A 1 84 ? -12.939 -2.860 -17.875 1.00 80.31 84 LYS A O 1
ATOM 667 N N . HIS A 1 85 ? -13.936 -2.228 -19.785 1.00 80.69 85 HIS A N 1
ATOM 668 C CA . HIS A 1 85 ? -12.719 -1.705 -20.390 1.00 80.69 85 HIS A CA 1
ATOM 669 C C . HIS A 1 85 ? -12.393 -0.315 -19.821 1.00 80.69 85 HIS A C 1
ATOM 671 O O . HIS A 1 85 ? -13.290 0.497 -19.593 1.00 80.69 85 HIS A O 1
ATOM 677 N N . ALA A 1 86 ? -11.105 -0.019 -19.616 1.00 78.56 86 ALA A N 1
ATOM 678 C CA . ALA A 1 86 ? -10.669 1.203 -18.934 1.00 78.56 86 ALA A CA 1
ATOM 679 C C . ALA A 1 86 ? -11.135 2.500 -19.618 1.00 78.56 86 ALA A C 1
ATOM 681 O O . ALA A 1 86 ? -11.430 3.483 -18.946 1.00 78.56 86 ALA A O 1
ATOM 682 N N . ALA A 1 87 ? -11.234 2.491 -20.950 1.00 82.88 87 ALA A N 1
ATOM 683 C CA . ALA A 1 87 ? -11.680 3.647 -21.731 1.00 82.88 87 ALA A CA 1
ATOM 684 C C . ALA A 1 87 ? -13.169 3.988 -21.539 1.00 82.88 87 ALA A C 1
ATOM 686 O O . ALA A 1 87 ? -13.570 5.117 -21.803 1.00 82.88 87 ALA A O 1
ATOM 687 N N . ASP A 1 88 ? -13.976 3.037 -21.061 1.00 84.50 88 ASP A N 1
ATOM 688 C CA . ASP A 1 88 ? -15.417 3.229 -20.882 1.00 84.50 88 ASP A CA 1
ATOM 689 C C . ASP A 1 88 ? -15.761 3.718 -19.462 1.00 84.50 88 ASP A C 1
ATOM 691 O O . ASP A 1 88 ? -16.929 3.983 -19.149 1.00 84.50 88 ASP A O 1
ATOM 695 N N . CYS A 1 89 ? -14.763 3.812 -18.576 1.00 84.00 89 CYS A N 1
ATOM 696 C CA . CYS A 1 89 ? -14.936 4.245 -17.195 1.00 84.00 89 CYS A CA 1
ATOM 697 C C . CYS A 1 89 ? -15.308 5.726 -17.086 1.00 84.00 89 CYS A C 1
ATOM 699 O O . CYS A 1 89 ? -14.752 6.585 -17.766 1.00 84.00 89 CYS A O 1
ATOM 701 N N . ASN A 1 90 ? -16.233 6.035 -16.179 1.00 84.56 90 ASN A N 1
ATOM 702 C CA . ASN A 1 90 ? -16.671 7.401 -15.898 1.00 84.56 90 ASN A CA 1
ATOM 703 C C . ASN A 1 90 ? -16.811 7.656 -14.387 1.00 84.56 90 ASN A C 1
ATOM 705 O O . ASN A 1 90 ? -16.783 6.736 -13.576 1.00 84.56 90 ASN A O 1
ATOM 709 N N . ALA A 1 91 ? -17.001 8.919 -13.995 1.00 80.12 91 ALA A N 1
ATOM 710 C CA . ALA A 1 91 ? -17.084 9.308 -12.583 1.00 80.12 91 ALA A CA 1
ATOM 711 C C . ALA A 1 91 ? -18.250 8.651 -11.809 1.00 80.12 91 ALA A C 1
ATOM 713 O O . ALA A 1 91 ? -18.181 8.523 -10.588 1.00 80.12 91 ALA A O 1
ATOM 714 N N . GLY A 1 92 ? -19.321 8.226 -12.487 1.00 81.62 92 GLY A N 1
ATOM 715 C CA . GLY A 1 92 ? -20.434 7.511 -11.860 1.00 81.62 92 GLY A CA 1
ATOM 716 C C . GLY A 1 92 ? -20.057 6.107 -11.390 1.00 81.62 92 GLY A C 1
ATOM 717 O O . GLY A 1 92 ? -20.638 5.612 -10.424 1.00 81.62 92 GLY A O 1
ATOM 718 N N . ASP A 1 93 ? -19.044 5.505 -12.011 1.00 82.81 93 ASP A N 1
ATOM 719 C CA . ASP A 1 93 ? -18.633 4.135 -11.736 1.00 82.81 93 ASP A CA 1
ATOM 720 C C . ASP A 1 93 ? -17.995 3.983 -10.339 1.00 82.81 93 ASP A C 1
ATOM 722 O O . ASP A 1 93 ? -18.022 2.893 -9.774 1.00 82.81 93 ASP A O 1
ATOM 726 N N . PHE A 1 94 ? -17.489 5.061 -9.717 1.00 79.31 94 PHE A N 1
ATOM 727 C CA . PHE A 1 94 ? -16.956 5.032 -8.339 1.00 79.31 94 PHE A CA 1
ATOM 728 C C . PHE A 1 94 ? -17.989 4.597 -7.284 1.00 79.31 94 PHE A C 1
ATOM 730 O O . PHE A 1 94 ? -17.626 4.292 -6.150 1.00 79.31 94 PHE A O 1
ATOM 737 N N . LYS A 1 95 ? -19.279 4.550 -7.641 1.00 82.69 95 LYS A N 1
ATOM 738 C CA . LYS A 1 95 ? -20.348 4.001 -6.794 1.00 82.69 95 LYS A CA 1
ATOM 739 C C . LYS A 1 95 ? -20.357 2.467 -6.744 1.00 82.69 95 LYS A C 1
ATOM 741 O O . LYS A 1 95 ? -21.098 1.910 -5.937 1.00 82.69 95 LYS A O 1
ATOM 746 N N . HIS A 1 96 ? -19.571 1.789 -7.581 1.00 81.88 96 HIS A N 1
ATOM 747 C CA . HIS A 1 96 ? -19.449 0.332 -7.620 1.00 81.88 96 HIS A CA 1
ATOM 748 C C . HIS A 1 96 ? -18.157 -0.103 -6.904 1.00 81.88 96 HIS A C 1
ATOM 750 O O . HIS A 1 96 ? -17.086 -0.079 -7.512 1.00 81.88 96 HIS A O 1
ATOM 756 N N . PRO A 1 97 ? -18.222 -0.485 -5.613 1.00 73.81 97 PRO A N 1
ATOM 757 C CA . PRO A 1 97 ? -17.030 -0.708 -4.786 1.00 73.81 97 PRO A CA 1
ATOM 758 C C . PRO A 1 97 ? -16.161 -1.876 -5.265 1.00 73.81 97 PRO A C 1
ATOM 760 O O . PRO A 1 97 ? -14.951 -1.851 -5.073 1.00 73.81 97 PRO A O 1
ATOM 763 N N . ASP A 1 98 ? -16.757 -2.861 -5.935 1.00 79.75 98 ASP A N 1
ATOM 764 C CA . ASP A 1 98 ? -16.049 -4.056 -6.408 1.00 79.75 98 ASP A CA 1
ATOM 765 C C . ASP A 1 98 ? -15.372 -3.853 -7.775 1.00 79.75 98 ASP A C 1
ATOM 767 O O . ASP A 1 98 ? -14.709 -4.751 -8.289 1.00 79.75 98 ASP A O 1
ATOM 771 N N . MET A 1 99 ? -15.558 -2.684 -8.396 1.00 80.81 99 MET A N 1
ATOM 772 C CA . MET A 1 99 ? -15.113 -2.431 -9.764 1.00 80.81 99 MET A CA 1
ATOM 773 C C . MET A 1 99 ? -13.635 -2.051 -9.854 1.00 80.81 99 MET A C 1
ATOM 775 O O . MET A 1 99 ? -12.998 -2.332 -10.867 1.00 80.81 99 MET A O 1
ATOM 779 N N . TYR A 1 100 ? -13.091 -1.407 -8.821 1.00 80.50 100 TYR A N 1
ATOM 780 C CA . TYR A 1 100 ? -11.774 -0.784 -8.878 1.00 80.50 100 TYR A CA 1
ATOM 781 C C . TYR A 1 100 ? -10.816 -1.383 -7.858 1.00 80.50 100 TYR A C 1
ATOM 783 O O . TYR A 1 100 ? -11.101 -1.429 -6.664 1.00 80.50 100 TYR A O 1
ATOM 791 N N . HIS A 1 101 ? -9.626 -1.749 -8.323 1.00 83.44 101 HIS A N 1
ATOM 792 C CA . HIS A 1 101 ? -8.510 -2.133 -7.474 1.00 83.44 101 HIS A CA 1
ATOM 793 C C . HIS A 1 101 ? -7.267 -1.343 -7.875 1.00 83.44 101 HIS A C 1
ATOM 795 O O . HIS A 1 101 ? -6.870 -1.335 -9.035 1.00 83.44 101 HIS A O 1
ATOM 801 N N . GLN A 1 102 ? -6.639 -0.657 -6.923 1.00 84.00 102 GLN A N 1
ATOM 802 C CA . GLN A 1 102 ? -5.394 0.056 -7.184 1.00 84.00 102 GLN A CA 1
ATOM 803 C C . GLN A 1 102 ? -4.204 -0.835 -6.835 1.00 84.00 102 GLN A C 1
ATOM 805 O O . GLN A 1 102 ? -4.048 -1.250 -5.689 1.00 84.00 102 GLN A O 1
ATOM 810 N N . ALA A 1 103 ? -3.333 -1.066 -7.813 1.00 85.62 103 ALA A N 1
ATOM 811 C CA . ALA A 1 103 ? -2.096 -1.805 -7.632 1.00 85.62 103 ALA A CA 1
ATOM 812 C C . ALA A 1 103 ? -0.895 -0.893 -7.900 1.00 85.62 103 ALA A C 1
ATOM 814 O O . ALA A 1 103 ? -0.820 -0.199 -8.915 1.00 85.62 103 ALA A O 1
ATOM 815 N N . VAL A 1 104 ? 0.072 -0.921 -6.987 1.00 88.69 104 VAL A N 1
ATOM 816 C CA . VAL A 1 104 ? 1.351 -0.218 -7.117 1.00 88.69 104 VAL A CA 1
ATOM 817 C C . VAL A 1 104 ? 2.485 -1.219 -6.995 1.00 88.69 104 VAL A C 1
ATOM 819 O O . VAL A 1 104 ? 2.444 -2.124 -6.160 1.00 88.69 104 VAL A O 1
ATOM 822 N N . ARG A 1 105 ? 3.508 -1.061 -7.833 1.00 88.62 105 ARG A N 1
ATOM 823 C CA . ARG A 1 105 ? 4.694 -1.915 -7.820 1.00 88.62 105 ARG A CA 1
ATOM 824 C C . ARG A 1 105 ? 5.895 -1.137 -7.319 1.00 88.62 105 ARG A C 1
ATOM 826 O O . ARG A 1 105 ? 6.271 -0.112 -7.894 1.00 88.62 105 ARG A O 1
ATOM 833 N N . ILE A 1 106 ? 6.523 -1.674 -6.280 1.00 89.88 106 ILE A N 1
ATOM 834 C CA . ILE A 1 106 ? 7.768 -1.160 -5.714 1.00 89.88 106 ILE A CA 1
ATOM 835 C C . ILE A 1 106 ? 8.873 -2.183 -5.971 1.00 89.88 106 ILE A C 1
ATOM 837 O O . ILE A 1 106 ? 8.657 -3.384 -5.817 1.00 89.88 106 ILE A O 1
ATOM 841 N N . ALA A 1 107 ? 10.044 -1.698 -6.363 1.00 90.56 107 ALA A N 1
ATOM 842 C CA . ALA A 1 107 ? 11.233 -2.499 -6.634 1.00 90.56 107 ALA A CA 1
ATOM 843 C C . ALA A 1 107 ? 12.473 -1.803 -6.048 1.00 90.56 107 ALA A C 1
ATOM 845 O O . ALA A 1 107 ? 12.390 -0.602 -5.768 1.00 90.56 107 ALA A O 1
ATOM 846 N N . PRO A 1 108 ? 13.605 -2.507 -5.872 1.00 90.50 108 PRO A N 1
ATOM 847 C CA . PRO A 1 108 ? 14.869 -1.856 -5.546 1.00 90.50 108 PRO A CA 1
ATOM 848 C C . PRO A 1 108 ? 15.266 -0.835 -6.623 1.00 90.50 108 PRO A C 1
ATOM 850 O O . PRO A 1 108 ? 14.842 -0.924 -7.780 1.00 90.50 108 PRO A O 1
ATOM 853 N N . VAL A 1 109 ? 16.065 0.156 -6.230 1.00 85.44 109 VAL A N 1
ATOM 854 C CA . VAL A 1 109 ? 16.808 0.990 -7.187 1.00 85.44 109 VAL A CA 1
ATOM 855 C C . VAL A 1 109 ? 17.939 0.134 -7.771 1.00 85.44 109 VAL A C 1
ATOM 857 O O . VAL A 1 109 ? 18.584 -0.590 -7.015 1.00 85.44 109 VAL A O 1
ATOM 860 N N . ASP A 1 110 ? 18.114 0.180 -9.095 1.00 76.19 110 ASP A N 1
ATOM 861 C CA . ASP A 1 110 ? 19.192 -0.536 -9.801 1.00 76.19 110 ASP A CA 1
ATOM 862 C C . ASP A 1 110 ? 20.555 0.127 -9.559 1.00 76.19 110 ASP A C 1
ATOM 864 O O . ASP A 1 110 ? 20.578 1.379 -9.450 1.00 76.19 110 ASP A O 1
#

Foldseek 3Di:
DDDPPQWDFDDPDDPDIDTHRHADPVHGDDQWDWDDDQFWIWIWGQDPVRDIDIDTGGDDCPPPPDNPRFHKDWPDKDKQAPPDDPVVDDPVCVVPVVGTDIDTDMDGDD

Organism: NCBI:txid1070528

Sequence (110 aa):
MKTGGHLKIKSMGTNVLGVVLEGNPKKTEPIHFRVVLPFGDVDIVRTTNNEYRIHTRINRPNDGDDPYRAFGKFTDARIDIIGKHAADCNAGDFKHPDMYHQAVRIAPVD

Radius of gyration: 17.13 Å; chains: 1; bounding box: 42×34×45 Å